Protein AF-A0A0C3E312-F1 (afdb_monomer_lite)

Organism: NCBI:txid1036808

Sequence (66 aa):
MEFYATYREAQDGYIIELADDWSKGWTVAPDSSTNSGVQIRPIIETSSLPPQFLTTQLFSFEPIHE

Structure (mmCIF, N/CA/C/O backbone):
data_AF-A0A0C3E312-F1
#
_entry.id   AF-A0A0C3E312-F1
#
loop_
_atom_site.group_PDB
_atom_site.id
_atom_site.type_symbol
_atom_site.label_atom_id
_atom_site.label_alt_id
_atom_site.label_comp_id
_atom_site.label_asym_id
_atom_site.label_entity_id
_atom_site.label_seq_id
_atom_site.pdbx_PDB_ins_code
_atom_site.Cartn_x
_atom_site.Cartn_y
_atom_site.Cartn_z
_atom_site.occupancy
_atom_site.B_iso_or_equiv
_atom_site.auth_seq_id
_atom_site.auth_comp_id
_atom_site.auth_asym_id
_atom_site.auth_atom_id
_atom_site.pdbx_PDB_model_num
ATOM 1 N N . MET A 1 1 ? 10.409 -12.737 3.098 1.00 82.94 1 MET A N 1
ATOM 2 C CA . MET A 1 1 ? 9.562 -11.565 3.387 1.00 82.94 1 MET A CA 1
ATOM 3 C C . MET A 1 1 ? 8.527 -11.523 2.290 1.00 82.94 1 MET A C 1
ATOM 5 O O . MET A 1 1 ? 8.921 -11.538 1.130 1.00 82.94 1 MET A O 1
ATOM 9 N N . GLU A 1 2 ? 7.254 -11.589 2.653 1.00 95.81 2 GLU A N 1
ATOM 10 C CA . GLU A 1 2 ? 6.133 -11.637 1.712 1.00 95.81 2 GLU A CA 1
ATOM 11 C C . GLU A 1 2 ? 5.297 -10.368 1.864 1.00 95.81 2 GLU A C 1
ATOM 13 O O . GLU A 1 2 ? 5.224 -9.798 2.956 1.00 95.81 2 GLU A O 1
ATOM 18 N N . PHE A 1 3 ? 4.695 -9.925 0.762 1.00 96.88 3 PHE A N 1
ATOM 19 C CA . PHE A 1 3 ? 3.891 -8.712 0.707 1.00 96.88 3 PHE A CA 1
ATOM 20 C C . PHE A 1 3 ? 2.556 -8.992 0.026 1.00 96.88 3 PHE A C 1
ATOM 22 O O . PHE A 1 3 ? 2.504 -9.758 -0.939 1.00 96.88 3 PHE A O 1
ATOM 29 N N . TYR A 1 4 ? 1.506 -8.325 0.494 1.00 97.50 4 TYR A N 1
ATOM 30 C CA . TYR A 1 4 ? 0.209 -8.291 -0.171 1.00 97.50 4 TYR A CA 1
ATOM 31 C C . TYR A 1 4 ? -0.003 -6.930 -0.818 1.00 97.50 4 TYR A C 1
ATOM 33 O O . TYR A 1 4 ? 0.231 -5.896 -0.197 1.00 97.50 4 TYR A O 1
ATOM 41 N N . ALA A 1 5 ? -0.440 -6.941 -2.074 1.00 97.19 5 ALA A N 1
ATOM 42 C CA . ALA A 1 5 ? -0.828 -5.741 -2.796 1.00 97.19 5 ALA A CA 1
ATOM 43 C C . ALA A 1 5 ? -2.355 -5.654 -2.837 1.00 97.19 5 ALA A C 1
ATOM 45 O O . ALA A 1 5 ? -3.007 -6.456 -3.508 1.00 97.19 5 ALA A O 1
ATOM 46 N N . THR A 1 6 ? -2.917 -4.672 -2.137 1.00 96.38 6 THR A N 1
ATOM 47 C CA . THR A 1 6 ? -4.366 -4.461 -2.063 1.00 96.38 6 THR A CA 1
ATOM 48 C C . THR A 1 6 ? -4.745 -3.228 -2.873 1.00 96.38 6 THR A C 1
ATOM 50 O O . THR A 1 6 ? -4.334 -2.116 -2.536 1.00 96.38 6 THR A O 1
ATOM 53 N N . TYR A 1 7 ? -5.537 -3.412 -3.932 1.00 96.81 7 TYR A N 1
ATOM 54 C CA . TYR A 1 7 ? -6.051 -2.302 -4.735 1.00 96.81 7 TYR A CA 1
ATOM 55 C C . TYR A 1 7 ? -7.109 -1.504 -3.960 1.00 96.81 7 TYR A C 1
ATOM 57 O O . TYR A 1 7 ? -7.989 -2.070 -3.305 1.00 96.81 7 TYR A O 1
ATOM 65 N N . ARG A 1 8 ? -7.019 -0.177 -4.027 1.00 95.69 8 ARG A N 1
ATOM 66 C CA . ARG A 1 8 ? -7.899 0.787 -3.361 1.00 95.69 8 ARG A CA 1
ATOM 67 C C . ARG A 1 8 ? -8.597 1.636 -4.417 1.00 95.69 8 ARG A C 1
ATOM 69 O O . ARG A 1 8 ? -8.067 2.652 -4.855 1.00 95.69 8 ARG A O 1
ATOM 76 N N . GLU A 1 9 ? -9.819 1.247 -4.774 1.00 94.81 9 GLU A N 1
ATOM 77 C CA . GLU A 1 9 ? -10.624 1.912 -5.815 1.00 94.81 9 GLU A CA 1
ATOM 78 C C . GLU A 1 9 ? -10.806 3.418 -5.570 1.00 94.81 9 GLU A C 1
ATOM 80 O O . GLU A 1 9 ? -10.744 4.214 -6.500 1.00 94.81 9 GLU A O 1
ATOM 85 N N . ALA A 1 10 ? -10.976 3.833 -4.309 1.00 94.12 10 ALA A N 1
ATOM 86 C CA . ALA A 1 10 ? -11.228 5.230 -3.950 1.00 94.12 10 ALA A CA 1
ATOM 87 C C . ALA A 1 10 ? -10.061 6.184 -4.257 1.00 94.12 10 ALA A C 1
ATOM 89 O O . ALA A 1 10 ? -10.266 7.396 -4.318 1.00 94.12 10 ALA A O 1
ATOM 90 N N . GLN A 1 11 ? -8.847 5.651 -4.402 1.00 96.00 11 GLN A N 1
ATOM 91 C CA . GLN A 1 11 ? -7.632 6.425 -4.666 1.00 96.00 11 GLN A CA 1
ATOM 92 C C . GLN A 1 11 ? -6.853 5.903 -5.878 1.00 96.00 11 GLN A C 1
ATOM 94 O O . GLN A 1 11 ? -5.744 6.373 -6.111 1.00 96.00 11 GLN A O 1
ATOM 99 N N . ASP A 1 12 ? -7.428 4.951 -6.621 1.00 95.50 12 ASP A N 1
ATOM 100 C CA . ASP A 1 12 ? -6.840 4.323 -7.806 1.00 95.50 12 ASP A CA 1
ATOM 101 C C . ASP A 1 12 ? -5.368 3.912 -7.614 1.00 95.50 12 ASP A C 1
ATOM 103 O O . ASP A 1 12 ? -4.464 4.316 -8.343 1.00 95.50 12 ASP A O 1
ATOM 107 N N . GLY A 1 13 ? -5.103 3.133 -6.566 1.00 96.88 13 GLY A N 1
ATOM 108 C CA . GLY A 1 13 ? -3.742 2.730 -6.229 1.00 96.88 13 GLY A CA 1
ATOM 109 C C . GLY A 1 13 ? -3.684 1.507 -5.332 1.00 96.88 13 GLY A C 1
ATOM 110 O O . GLY A 1 13 ? -4.693 1.043 -4.809 1.00 96.88 13 GLY A O 1
ATOM 111 N N . TYR A 1 14 ? -2.484 0.975 -5.154 1.00 97.81 14 TYR A N 1
ATOM 112 C CA . TYR A 1 14 ? -2.213 -0.183 -4.316 1.00 97.81 14 TYR A CA 1
ATOM 113 C C . TYR A 1 14 ? -1.562 0.239 -3.007 1.00 97.81 14 TYR A C 1
ATOM 115 O O . TYR A 1 14 ? -0.647 1.062 -2.995 1.00 97.81 14 TYR A O 1
ATOM 123 N N . ILE A 1 15 ? -1.991 -0.393 -1.920 1.00 97.56 15 ILE A N 1
ATOM 124 C CA . ILE A 1 15 ? -1.225 -0.450 -0.675 1.00 97.56 15 ILE A CA 1
ATOM 125 C C . ILE A 1 15 ? -0.434 -1.754 -0.680 1.00 97.56 15 ILE A C 1
ATOM 127 O O . ILE A 1 15 ? -0.982 -2.802 -1.022 1.00 97.56 15 ILE A O 1
ATOM 131 N N . ILE A 1 16 ? 0.847 -1.681 -0.315 1.00 97.88 16 ILE A N 1
ATOM 132 C CA . ILE A 1 16 ? 1.733 -2.845 -0.215 1.00 97.88 16 ILE A CA 1
ATOM 133 C C . ILE A 1 16 ? 2.004 -3.136 1.257 1.00 97.88 16 ILE A C 1
ATOM 135 O O . ILE A 1 16 ? 2.748 -2.405 1.911 1.00 97.88 16 ILE A O 1
ATOM 139 N N . GLU A 1 17 ? 1.387 -4.192 1.771 1.00 97.56 17 GLU A N 1
ATOM 140 C CA . GLU A 1 17 ? 1.321 -4.550 3.191 1.00 97.56 17 GLU A CA 1
ATOM 141 C C . GLU A 1 17 ? 2.269 -5.717 3.478 1.00 97.56 17 GLU A C 1
ATOM 143 O O . GLU A 1 17 ? 2.454 -6.598 2.633 1.00 97.56 17 GLU A O 1
ATOM 148 N N . LEU A 1 18 ? 2.874 -5.752 4.666 1.00 97.25 18 LEU A N 1
ATOM 149 C CA . LEU A 1 18 ? 3.627 -6.924 5.107 1.00 97.25 18 LEU A CA 1
ATOM 150 C C . LEU A 1 18 ? 2.683 -8.090 5.393 1.00 97.25 18 LEU A C 1
ATOM 152 O O . LEU A 1 18 ? 1.703 -7.931 6.114 1.00 97.25 18 LEU A O 1
ATOM 156 N N . ALA A 1 19 ? 3.003 -9.278 4.880 1.00 95.69 19 ALA A N 1
ATOM 157 C CA . ALA A 1 19 ? 2.157 -10.457 5.058 1.00 95.69 19 ALA A CA 1
ATOM 158 C C . ALA A 1 19 ? 1.988 -10.890 6.523 1.00 95.69 19 ALA A C 1
ATOM 160 O O . ALA A 1 19 ? 0.933 -11.413 6.883 1.00 95.69 19 ALA A O 1
ATOM 161 N N . ASP A 1 20 ? 3.007 -10.663 7.354 1.00 95.88 20 ASP A N 1
ATOM 162 C CA . ASP A 1 20 ? 3.051 -11.008 8.777 1.00 95.88 20 ASP A CA 1
ATOM 163 C C . ASP A 1 20 ? 2.594 -9.871 9.712 1.00 95.88 20 ASP A C 1
ATOM 165 O O . ASP A 1 20 ? 2.348 -10.120 10.893 1.00 95.88 20 ASP A O 1
ATOM 169 N N . ASP A 1 21 ? 2.445 -8.643 9.203 1.00 96.19 21 ASP A N 1
ATOM 170 C CA . ASP A 1 21 ? 1.988 -7.471 9.957 1.00 96.19 21 ASP A CA 1
ATOM 171 C C . ASP A 1 21 ? 1.251 -6.480 9.041 1.00 96.19 21 ASP A C 1
ATOM 173 O O . ASP A 1 21 ? 1.842 -5.549 8.490 1.00 96.19 21 ASP A O 1
ATOM 177 N N . TRP A 1 22 ? -0.069 -6.647 8.925 1.00 93.31 22 TRP A N 1
ATOM 178 C CA . TRP A 1 22 ? -0.925 -5.822 8.058 1.00 93.31 22 TRP A CA 1
ATOM 179 C C . TRP A 1 22 ? -1.047 -4.368 8.537 1.00 93.31 22 TRP A C 1
ATOM 181 O O . TRP A 1 22 ? -1.652 -3.547 7.861 1.00 93.31 22 TRP A O 1
ATOM 191 N N . SER A 1 23 ? -0.478 -4.019 9.698 1.00 95.75 23 SER A N 1
ATOM 192 C CA . SER A 1 23 ? -0.401 -2.625 10.142 1.00 95.75 23 SER A CA 1
ATOM 193 C C . SER A 1 23 ? 0.781 -1.873 9.530 1.00 95.75 23 SER A C 1
ATOM 195 O O . SER A 1 23 ? 0.882 -0.658 9.703 1.00 95.75 23 SER A O 1
ATOM 197 N N . LYS A 1 24 ? 1.688 -2.566 8.828 1.00 97.06 24 LYS A N 1
ATOM 198 C CA . LYS A 1 24 ? 2.892 -1.995 8.220 1.00 97.06 24 LYS A CA 1
ATOM 199 C C . LYS A 1 24 ? 2.946 -2.271 6.726 1.00 97.06 24 LYS A C 1
ATOM 201 O O . LYS A 1 24 ? 2.559 -3.332 6.248 1.00 97.06 24 LYS A O 1
ATOM 206 N N . GLY A 1 25 ? 3.517 -1.326 5.994 1.00 96.94 25 GLY A N 1
ATOM 207 C CA . GLY A 1 25 ? 3.624 -1.410 4.550 1.00 96.94 25 GLY A CA 1
ATOM 208 C C . GLY A 1 25 ? 4.698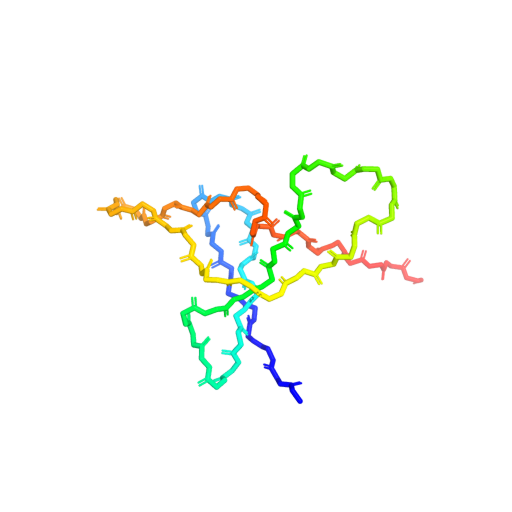 -0.505 3.976 1.00 96.94 25 GLY A C 1
ATOM 209 O O . GLY A 1 25 ?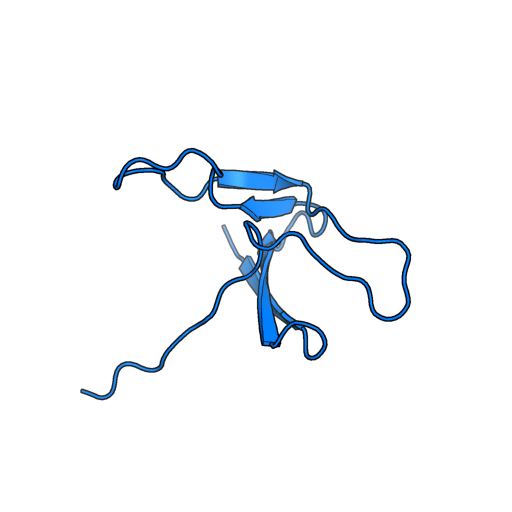 5.450 0.156 4.701 1.00 96.94 25 GLY A O 1
ATOM 210 N N . TRP A 1 26 ? 4.782 -0.502 2.652 1.00 96.75 26 TRP A N 1
ATOM 211 C CA . TRP A 1 26 ? 5.710 0.346 1.917 1.00 96.75 26 TRP A CA 1
ATOM 212 C C . TRP A 1 26 ? 5.348 1.819 2.082 1.00 96.75 26 TRP A C 1
ATOM 214 O O . TRP A 1 26 ? 4.186 2.217 2.071 1.00 96.75 26 TRP A O 1
ATOM 224 N N . THR A 1 27 ? 6.363 2.654 2.264 1.00 95.44 27 THR A N 1
ATOM 225 C CA . THR A 1 27 ? 6.221 4.106 2.357 1.00 95.44 27 THR A CA 1
ATOM 226 C C . THR A 1 27 ? 7.435 4.774 1.737 1.00 95.44 27 THR A C 1
ATOM 228 O O . THR A 1 27 ? 8.576 4.442 2.070 1.00 95.44 27 THR A O 1
ATOM 231 N N . VAL A 1 28 ? 7.190 5.737 0.856 1.00 92.19 28 VAL A N 1
ATOM 232 C CA . VAL A 1 28 ? 8.222 6.602 0.281 1.00 92.19 28 VAL A CA 1
ATOM 233 C C . VAL A 1 28 ? 8.423 7.810 1.194 1.00 92.19 28 VAL A C 1
ATOM 235 O O . VAL A 1 28 ? 7.462 8.415 1.671 1.00 92.19 28 VAL A O 1
ATOM 238 N N . ALA A 1 29 ? 9.676 8.161 1.478 1.00 82.25 29 ALA A N 1
ATOM 239 C CA . ALA A 1 29 ? 9.973 9.345 2.275 1.00 82.25 29 ALA A CA 1
ATOM 240 C C . ALA A 1 29 ? 9.593 10.626 1.492 1.00 82.25 29 ALA A C 1
ATOM 242 O O . ALA A 1 29 ? 9.966 10.744 0.324 1.00 82.25 29 ALA A O 1
ATOM 243 N N . PRO A 1 30 ? 8.858 11.580 2.095 1.00 68.62 30 PRO A N 1
ATOM 244 C CA . PRO A 1 30 ? 8.326 12.760 1.398 1.00 68.62 30 PRO A CA 1
ATOM 245 C C . PRO A 1 30 ? 9.396 13.764 0.932 1.00 68.62 30 PRO A C 1
ATOM 247 O O . PRO A 1 30 ? 9.112 14.630 0.111 1.00 68.62 30 PRO A O 1
ATOM 250 N N . ASP A 1 31 ? 10.618 13.661 1.446 1.00 67.75 31 ASP A N 1
ATOM 251 C CA . ASP A 1 31 ? 11.766 14.537 1.195 1.00 67.75 31 ASP A CA 1
ATOM 252 C C . ASP A 1 31 ? 12.737 13.972 0.145 1.00 67.75 31 ASP A C 1
ATOM 254 O O . ASP A 1 31 ? 13.922 14.318 0.113 1.00 67.75 31 ASP A O 1
ATOM 258 N N . SER A 1 32 ? 12.259 13.083 -0.729 1.00 55.41 32 SER A N 1
ATOM 259 C CA . SER A 1 32 ? 13.141 12.315 -1.591 1.00 55.41 32 SER A CA 1
ATOM 260 C C . SER A 1 32 ? 13.827 13.140 -2.677 1.00 55.41 32 SER A C 1
ATOM 262 O O . SER A 1 32 ? 13.319 13.311 -3.785 1.00 55.41 32 SER A O 1
ATOM 264 N N . SER A 1 33 ? 15.076 13.521 -2.396 1.00 61.72 33 SER A N 1
ATOM 265 C CA . SER A 1 33 ? 16.144 13.438 -3.396 1.00 61.72 33 SER A CA 1
ATOM 266 C C . SER A 1 33 ? 16.036 12.099 -4.142 1.00 61.72 33 SER A C 1
ATOM 268 O O . SER A 1 33 ? 15.557 11.117 -3.577 1.00 61.72 33 SER A O 1
ATOM 270 N N . THR A 1 34 ? 16.471 12.044 -5.397 1.00 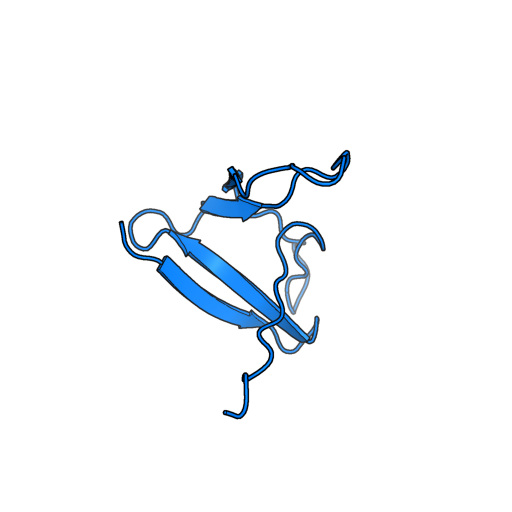61.00 34 THR A N 1
ATOM 271 C CA . THR A 1 34 ? 16.291 10.950 -6.377 1.00 61.00 34 THR A CA 1
ATOM 272 C C . THR A 1 34 ? 16.694 9.525 -5.933 1.00 61.00 34 THR A C 1
ATOM 274 O O . THR A 1 34 ? 16.570 8.597 -6.721 1.00 61.00 34 THR A O 1
ATOM 277 N N . ASN A 1 35 ? 17.144 9.336 -4.689 1.00 63.56 35 ASN A N 1
ATOM 278 C CA . ASN A 1 35 ? 17.624 8.092 -4.093 1.00 63.56 35 ASN A CA 1
ATOM 279 C C . ASN A 1 35 ? 16.881 7.656 -2.809 1.00 63.56 35 ASN A C 1
ATOM 281 O O . ASN A 1 35 ? 17.410 6.817 -2.076 1.00 63.56 35 ASN A O 1
ATOM 285 N N . SER A 1 36 ? 15.702 8.194 -2.469 1.00 68.75 36 SER A N 1
ATOM 286 C CA . SER A 1 36 ? 14.997 7.679 -1.281 1.00 68.75 36 SER A CA 1
ATOM 287 C C . SER A 1 36 ? 14.474 6.269 -1.515 1.00 68.75 36 SER A C 1
ATOM 289 O O . SER A 1 36 ? 13.561 6.046 -2.305 1.00 68.75 36 SER A O 1
ATOM 291 N N . GLY A 1 37 ? 15.049 5.313 -0.790 1.00 82.50 37 GLY A N 1
ATOM 292 C CA . GLY A 1 37 ? 14.555 3.945 -0.759 1.00 82.50 37 GLY A CA 1
ATOM 293 C C . GLY A 1 37 ? 13.163 3.846 -0.133 1.00 82.50 37 GLY A C 1
ATOM 294 O O . GLY A 1 37 ? 12.777 4.657 0.713 1.00 82.50 37 GLY A O 1
ATOM 295 N N . VAL A 1 38 ? 12.427 2.808 -0.528 1.00 91.31 38 VAL A N 1
ATOM 296 C CA . VAL A 1 38 ? 11.161 2.426 0.104 1.00 91.31 38 VAL A CA 1
ATOM 297 C C . VAL A 1 38 ? 11.434 1.947 1.530 1.00 91.31 38 VAL A C 1
ATOM 299 O O . VAL A 1 38 ? 12.328 1.133 1.766 1.00 91.31 38 VAL A O 1
ATOM 302 N N . GLN A 1 39 ? 10.666 2.456 2.490 1.00 93.12 39 GLN A N 1
ATOM 303 C CA . GLN A 1 39 ? 10.757 2.081 3.900 1.00 93.12 39 GLN A CA 1
ATOM 304 C C . GLN A 1 39 ? 9.522 1.287 4.318 1.00 93.12 39 GLN A C 1
ATOM 306 O O . GLN A 1 39 ? 8.432 1.514 3.803 1.00 93.12 39 GLN A O 1
ATOM 311 N N . ILE A 1 40 ? 9.682 0.395 5.295 1.00 94.88 40 ILE A N 1
ATOM 312 C CA . ILE A 1 40 ? 8.552 -0.248 5.969 1.00 94.88 40 ILE A CA 1
ATOM 313 C C . ILE A 1 40 ? 8.121 0.634 7.139 1.00 94.88 40 ILE A C 1
ATOM 315 O O . ILE A 1 40 ? 8.888 0.831 8.086 1.00 94.88 40 ILE A O 1
ATOM 319 N N . ARG A 1 41 ? 6.902 1.170 7.081 1.00 95.56 41 ARG A N 1
ATOM 320 C CA . ARG A 1 41 ? 6.320 2.024 8.128 1.00 95.56 41 ARG A CA 1
ATOM 321 C C . ARG A 1 41 ? 4.873 1.626 8.417 1.00 95.56 41 ARG A C 1
ATOM 323 O O . ARG A 1 41 ? 4.271 0.934 7.600 1.00 95.56 41 ARG A O 1
ATOM 330 N N . PRO A 1 42 ? 4.310 2.044 9.565 1.00 97.44 42 PRO A N 1
ATOM 331 C CA . PRO A 1 42 ? 2.888 1.878 9.824 1.00 97.44 42 PRO A CA 1
ATOM 332 C C . PRO A 1 42 ? 2.033 2.498 8.715 1.00 97.44 42 PRO A C 1
ATOM 334 O O . PRO A 1 42 ? 2.340 3.592 8.235 1.00 97.44 42 PRO A O 1
ATOM 337 N N . ILE A 1 43 ? 0.971 1.806 8.323 1.00 96.38 43 ILE A N 1
ATOM 338 C CA . ILE A 1 43 ? -0.013 2.292 7.358 1.00 96.38 43 ILE A CA 1
ATOM 339 C C . ILE A 1 43 ? -0.865 3.360 8.037 1.00 96.38 43 ILE A C 1
ATOM 341 O O . ILE A 1 43 ? -1.324 3.184 9.166 1.00 96.38 43 ILE A O 1
ATOM 345 N N . ILE A 1 44 ? -1.031 4.491 7.360 1.00 96.12 44 ILE A N 1
ATOM 346 C CA . ILE A 1 44 ? -1.798 5.628 7.854 1.00 96.12 44 ILE A CA 1
ATOM 347 C C . ILE A 1 44 ? -3.015 5.787 6.951 1.00 96.12 44 ILE A C 1
ATOM 349 O O . ILE A 1 44 ? -2.884 6.057 5.757 1.00 96.12 44 ILE A O 1
ATOM 353 N N . GLU A 1 45 ? -4.191 5.650 7.553 1.00 95.44 45 GLU A N 1
ATOM 354 C CA . GLU A 1 45 ? -5.482 5.789 6.891 1.00 95.44 45 GLU A CA 1
ATOM 355 C C . GLU A 1 45 ? -6.421 6.720 7.667 1.00 95.44 45 GLU A C 1
ATOM 357 O O . GLU A 1 45 ? -6.281 6.933 8.875 1.00 95.44 45 GLU A O 1
ATOM 362 N N . THR A 1 46 ? -7.394 7.294 6.968 1.00 95.69 46 THR A N 1
ATOM 363 C CA . THR A 1 46 ? -8.486 8.052 7.577 1.00 95.69 46 THR A CA 1
ATOM 364 C C . THR A 1 46 ? -9.557 7.115 8.129 1.00 95.69 46 THR A C 1
ATOM 366 O O . THR A 1 46 ? -9.844 6.063 7.569 1.00 95.69 46 THR A O 1
ATOM 369 N N . SER A 1 47 ? -10.266 7.550 9.172 1.00 94.56 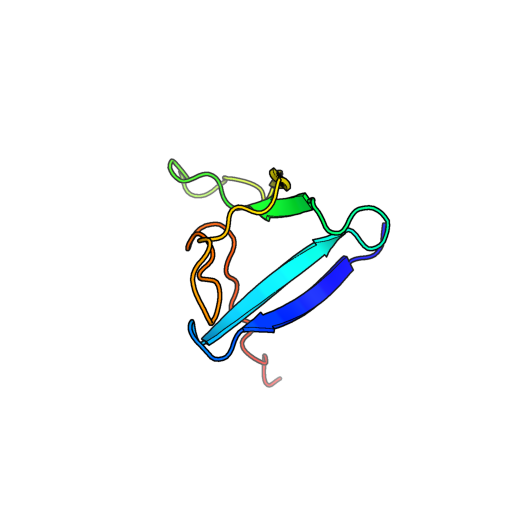47 SER A N 1
ATOM 370 C CA . SER A 1 47 ? -11.447 6.843 9.697 1.00 94.56 47 SER A CA 1
ATOM 371 C C . SER A 1 47 ? -12.720 7.042 8.846 1.00 94.56 47 SER A C 1
ATOM 373 O O . SER A 1 47 ? -13.829 6.999 9.377 1.00 94.56 47 SER A O 1
ATOM 375 N N . SER A 1 48 ? -12.586 7.328 7.546 1.00 93.62 48 SER A N 1
ATOM 376 C CA . SER A 1 48 ? -13.712 7.529 6.620 1.00 93.62 48 SER A CA 1
ATOM 377 C C . SER A 1 48 ? -14.180 6.215 5.986 1.00 93.62 48 SER A C 1
ATOM 379 O O . SER A 1 48 ? -13.526 5.183 6.107 1.00 93.62 48 SER A O 1
ATOM 381 N N . LEU A 1 49 ? -15.315 6.253 5.282 1.00 91.50 49 LEU A N 1
ATOM 382 C CA . LEU A 1 49 ? -15.830 5.129 4.498 1.00 91.50 49 LEU A CA 1
ATOM 383 C C . LEU A 1 49 ? -15.995 5.559 3.025 1.00 91.50 49 LEU A C 1
ATOM 385 O O . LEU A 1 49 ? -16.909 6.338 2.744 1.00 91.50 49 LEU A O 1
ATOM 389 N N . PRO A 1 50 ? -15.142 5.084 2.093 1.00 91.50 50 PRO A N 1
ATOM 390 C CA . PRO A 1 50 ? -13.980 4.216 2.325 1.00 91.50 50 PRO A CA 1
ATOM 391 C C . PRO A 1 50 ? -12.811 4.951 3.023 1.00 91.50 50 PRO A C 1
ATOM 393 O O . PRO A 1 50 ? -12.761 6.189 2.997 1.00 91.50 50 PRO A O 1
ATOM 396 N N . PRO A 1 51 ? -11.870 4.214 3.645 1.00 94.44 51 PRO A N 1
ATOM 397 C CA . PRO A 1 51 ? -10.627 4.785 4.155 1.00 94.44 51 PRO A CA 1
ATOM 398 C C . PRO A 1 51 ? -9.803 5.408 3.027 1.00 94.44 51 PRO A C 1
ATOM 400 O O . PRO A 1 51 ? -9.808 4.916 1.896 1.00 94.44 51 PRO A O 1
ATOM 403 N N . GLN A 1 52 ? -9.088 6.482 3.344 1.00 96.50 52 GLN A N 1
ATOM 404 C CA . GLN A 1 52 ? -8.099 7.097 2.467 1.00 96.50 52 GLN A CA 1
ATOM 405 C C . GLN A 1 52 ? -6.714 6.984 3.094 1.00 96.50 52 GLN A C 1
ATOM 407 O O . GLN A 1 52 ? -6.535 7.289 4.269 1.00 96.50 52 GLN A O 1
ATOM 412 N N . PHE A 1 53 ? -5.737 6.585 2.295 1.00 95.88 53 PHE A N 1
ATO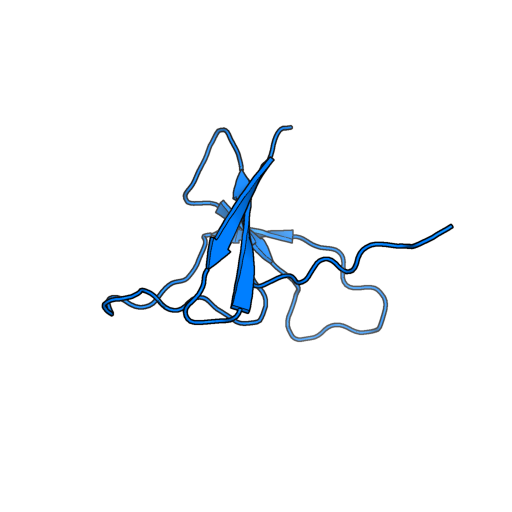M 413 C CA . PHE A 1 53 ? -4.350 6.368 2.674 1.00 95.88 53 PHE A CA 1
ATOM 414 C C . PHE A 1 53 ? -3.471 7.550 2.266 1.00 95.88 53 PHE A C 1
ATOM 416 O O . PHE A 1 53 ? -3.819 8.329 1.371 1.00 95.88 53 PHE A O 1
ATOM 423 N N . LEU A 1 54 ? -2.301 7.671 2.894 1.00 94.88 54 LEU A N 1
ATOM 424 C CA . LEU A 1 54 ? -1.305 8.656 2.478 1.00 94.88 54 LEU A CA 1
ATOM 425 C C . LEU A 1 54 ? -0.809 8.385 1.054 1.00 94.88 54 LEU A C 1
ATOM 427 O O . LEU A 1 54 ? -0.489 7.254 0.698 1.00 94.88 54 LEU A O 1
ATOM 431 N N . THR A 1 55 ? -0.631 9.447 0.266 1.00 93.69 55 THR A N 1
ATOM 432 C CA . THR A 1 55 ? -0.091 9.355 -1.101 1.00 93.69 55 THR A CA 1
ATOM 433 C C . THR A 1 55 ? 1.298 8.717 -1.140 1.00 93.69 55 THR A C 1
ATOM 435 O O . THR A 1 55 ? 1.613 7.994 -2.073 1.00 93.69 55 THR A O 1
ATOM 438 N N . THR A 1 56 ? 2.118 8.911 -0.102 1.00 94.31 56 THR A N 1
ATOM 439 C CA . THR A 1 56 ? 3.439 8.270 0.029 1.00 94.31 56 THR A CA 1
ATOM 440 C C . THR A 1 56 ? 3.380 6.758 0.274 1.00 94.31 56 THR A C 1
ATOM 442 O O . THR A 1 56 ? 4.424 6.107 0.287 1.00 94.31 56 THR A O 1
ATOM 445 N N . GLN A 1 57 ? 2.187 6.205 0.499 1.00 95.94 57 GLN A N 1
ATOM 446 C CA . GLN A 1 57 ? 1.926 4.781 0.722 1.00 95.94 57 GLN A CA 1
ATOM 447 C C . GLN A 1 57 ? 1.104 4.153 -0.412 1.00 95.94 57 GLN A C 1
ATOM 449 O O . GLN A 1 57 ? 0.840 2.955 -0.368 1.00 95.94 57 GLN A O 1
ATOM 454 N N . LEU A 1 58 ? 0.718 4.944 -1.419 1.00 96.62 58 LEU A N 1
ATOM 455 C CA . LEU A 1 58 ? -0.023 4.496 -2.593 1.00 96.62 58 LEU A CA 1
ATOM 456 C C . LEU A 1 58 ? 0.918 4.304 -3.778 1.00 96.62 58 LEU A C 1
ATOM 458 O O . LEU A 1 58 ? 1.711 5.184 -4.109 1.00 96.62 58 LEU A O 1
ATOM 462 N N . PHE A 1 59 ? 0.790 3.155 -4.431 1.00 95.75 59 PHE A N 1
ATOM 463 C CA . PHE A 1 59 ? 1.628 2.756 -5.555 1.00 95.75 59 PHE A CA 1
ATOM 464 C C . PHE A 1 59 ? 0.770 2.426 -6.773 1.00 95.75 59 PHE A C 1
ATOM 466 O O . PHE A 1 59 ? -0.277 1.793 -6.651 1.00 95.75 59 PHE A O 1
ATOM 473 N N . SER A 1 60 ? 1.236 2.811 -7.955 1.00 95.25 60 SER A N 1
ATOM 474 C CA . SER A 1 60 ? 0.705 2.347 -9.235 1.00 95.25 60 SER A CA 1
ATOM 475 C C . SER A 1 60 ? 1.695 1.373 -9.873 1.00 95.25 60 SER A C 1
ATOM 477 O O . SER A 1 60 ? 2.910 1.532 -9.753 1.00 95.25 60 SER A O 1
ATOM 479 N N . PHE A 1 61 ? 1.175 0.347 -10.546 1.00 92.94 61 PHE A N 1
ATOM 480 C CA . PHE A 1 61 ? 1.978 -0.592 -11.326 1.00 92.94 61 PHE A CA 1
ATOM 481 C C . PHE A 1 61 ? 1.537 -0.509 -12.776 1.00 92.94 61 PHE A C 1
ATOM 483 O O . PHE A 1 61 ? 0.389 -0.814 -13.096 1.00 92.94 61 PHE A O 1
ATOM 490 N N . GLU A 1 62 ? 2.451 -0.100 -13.645 1.00 91.94 62 GLU A N 1
ATOM 491 C CA . GLU A 1 62 ? 2.216 -0.086 -15.082 1.00 91.94 62 GLU A CA 1
ATOM 492 C C . GLU A 1 62 ? 2.789 -1.371 -15.691 1.00 91.94 62 GLU A C 1
ATOM 494 O O . GLU A 1 62 ? 3.941 -1.722 -15.409 1.00 91.94 62 GLU A O 1
ATOM 499 N N . PRO A 1 63 ? 2.007 -2.110 -16.498 1.00 88.81 63 PRO A N 1
ATOM 500 C CA . PRO A 1 63 ? 2.524 -3.277 -17.187 1.00 88.81 63 PRO A CA 1
ATOM 501 C C . PRO A 1 63 ? 3.594 -2.835 -18.186 1.00 88.81 63 PRO A C 1
ATOM 503 O O . PRO A 1 63 ? 3.360 -1.972 -19.031 1.00 88.81 63 P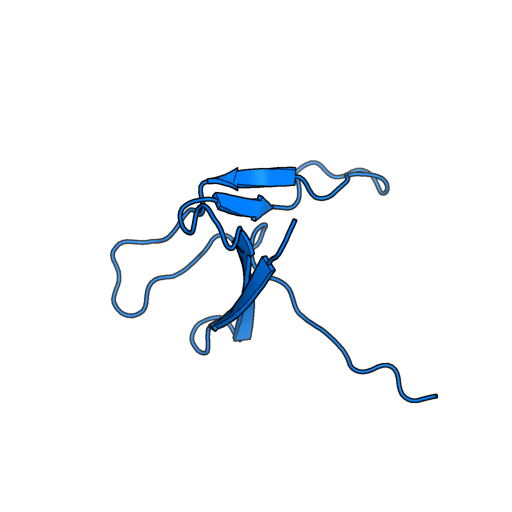RO A O 1
ATOM 506 N N . ILE A 1 64 ? 4.766 -3.459 -18.114 1.00 91.25 64 ILE A N 1
ATOM 507 C CA . ILE A 1 64 ? 5.780 -3.310 -19.153 1.00 91.25 64 ILE A CA 1
ATOM 508 C C . ILE A 1 64 ? 5.407 -4.296 -20.258 1.00 91.25 64 ILE A C 1
ATOM 510 O O . ILE A 1 64 ? 5.420 -5.509 -20.049 1.00 91.25 64 ILE A O 1
ATOM 514 N N . HIS A 1 65 ? 5.009 -3.772 -21.412 1.00 80.00 65 HIS A N 1
ATOM 515 C CA . HIS A 1 65 ? 4.854 -4.572 -22.619 1.00 80.00 65 HIS A CA 1
ATOM 516 C C . HIS A 1 65 ? 6.231 -4.702 -23.277 1.00 80.00 65 HIS A C 1
ATOM 518 O O . HIS A 1 65 ? 6.768 -3.705 -23.761 1.00 80.00 65 HIS A O 1
ATOM 524 N N . GLU A 1 66 ? 6.810 -5.904 -23.235 1.00 63.88 66 GLU A N 1
ATOM 525 C CA . GLU A 1 66 ? 7.964 -6.284 -24.065 1.00 63.88 66 GLU A CA 1
ATOM 526 C C . GLU A 1 66 ? 7.529 -6.652 -25.489 1.00 63.88 66 GLU A C 1
ATOM 528 O O . GLU A 1 66 ? 6.469 -7.309 -25.639 1.00 63.88 66 GLU A O 1
#

pLDDT: mean 90.61, std 10.7, range [55.41, 97.88]

InterPro domains:
  IPR031755 Peptidase inhibitor I66 [PF16850] (8-62)

Radius of gyration: 12.56 Å; chains: 1; bounding box: 34×26×34 Å

Foldseek 3Di:
DDWDWDADPVVRFTAIADPVGRQWGWFFDPPDDPDTDTDIDGWDWDPDVVIDTDPRRTHDDDDDDD

Secondary structure (DSSP, 8-state):
--EEEEEEGGGTEEEEEETTEEEEEEE--TT--TT---EEEE--B-SSSS--B-GGG-B-------